Protein AF-A0A350CJS8-F1 (afdb_monomer_lite)

Foldseek 3Di:
DCQVVLVVLCVVCVVPDDLVNLLVCCQPHLQLLVNLVSCVVCVVSQVVNCVRQVCSVVDDSPCSVRSNVSSVVVVVVVVVVVCVVCVVVVVVVVVVVVPPPPPPPDDD

Sequence (108 aa):
MIRRLVEAHYDLNGGAPTEAMVQFWLRECRTSTMLAELLLRFPGSVAAAVPERPWLHSVDVQDQEQIEFLLRAEEDAQRQADREYWRPLKEELEQLRLNRPRGNTSHG

Radius of gyration: 21.53 Å; chains: 1; bounding box: 48×36×66 Å

Secondary structure (DSSP, 8-state):
--HHHHHHHHHHHTTS--HHHHHHHHHH---HHHHHHHHHH-GGGHHHHTTT-GGGGT--TT-HHHHHHHHHHHHHHHHHHHHHHHHHHHHHHH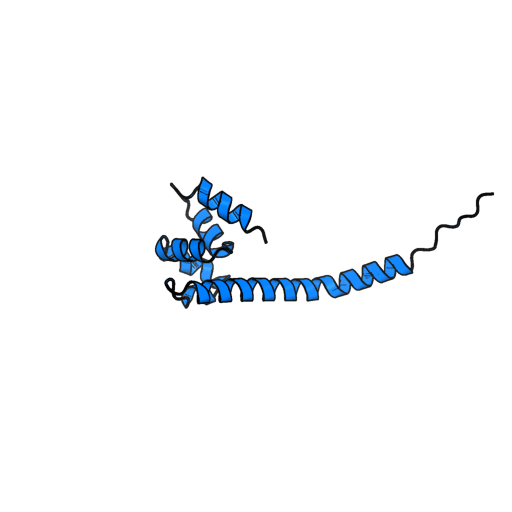HHHHTS--------

Structure (mmCIF, N/CA/C/O backbone):
data_AF-A0A350CJS8-F1
#
_entry.id   AF-A0A350CJS8-F1
#
loop_
_atom_site.group_PDB
_atom_site.id
_atom_site.type_symbol
_atom_site.label_atom_id
_atom_site.label_alt_id
_atom_site.label_comp_id
_atom_site.label_asym_id
_atom_site.label_entity_id
_atom_site.label_seq_id
_atom_site.pdbx_PDB_ins_code
_atom_site.Cartn_x
_atom_site.Cartn_y
_atom_site.Cartn_z
_atom_site.occupancy
_atom_site.B_iso_or_equiv
_atom_site.auth_seq_id
_atom_site.auth_comp_id
_atom_site.auth_asym_id
_atom_site.auth_atom_id
_atom_site.pdbx_PDB_model_num
ATOM 1 N N . MET A 1 1 ? 5.384 5.736 -8.158 1.00 66.56 1 MET A N 1
ATOM 2 C CA . MET A 1 1 ? 4.131 5.315 -7.495 1.00 66.56 1 MET A CA 1
ATOM 3 C C . MET A 1 1 ? 3.222 6.506 -7.255 1.00 66.56 1 MET A C 1
ATOM 5 O O . MET A 1 1 ? 3.712 7.596 -6.982 1.00 66.56 1 MET A O 1
ATOM 9 N N . ILE A 1 2 ? 1.913 6.302 -7.380 1.00 78.69 2 ILE A N 1
ATOM 10 C CA . ILE A 1 2 ? 0.878 7.347 -7.435 1.00 78.69 2 ILE A CA 1
ATOM 11 C C . ILE A 1 2 ? 0.238 7.629 -6.064 1.00 78.69 2 ILE A C 1
ATOM 13 O O . ILE A 1 2 ? -0.977 7.760 -5.968 1.00 78.69 2 ILE A O 1
ATOM 17 N N . ARG A 1 3 ? 1.044 7.759 -4.996 1.00 86.81 3 ARG A N 1
ATOM 18 C CA . ARG A 1 3 ? 0.576 7.982 -3.607 1.00 86.81 3 ARG A CA 1
ATOM 19 C C . ARG A 1 3 ? -0.571 8.997 -3.505 1.00 86.81 3 ARG A C 1
ATOM 21 O O . ARG A 1 3 ? -1.610 8.698 -2.931 1.00 86.81 3 ARG A O 1
ATOM 28 N N . ARG A 1 4 ? -0.404 10.168 -4.130 1.00 88.38 4 ARG A N 1
ATOM 29 C CA . ARG A 1 4 ? -1.403 11.251 -4.101 1.00 88.38 4 ARG A CA 1
ATOM 30 C C . ARG A 1 4 ? -2.730 10.873 -4.760 1.00 88.38 4 ARG A C 1
ATOM 32 O O . ARG A 1 4 ? -3.764 11.390 -4.363 1.00 88.38 4 ARG A O 1
ATOM 39 N N . LEU A 1 5 ? -2.704 9.998 -5.766 1.00 90.88 5 LEU A N 1
ATOM 40 C CA . LEU A 1 5 ? -3.914 9.525 -6.437 1.00 90.88 5 LEU A CA 1
ATOM 41 C C . LEU A 1 5 ? -4.713 8.604 -5.518 1.00 90.88 5 LEU A C 1
ATOM 43 O O . LEU A 1 5 ? -5.932 8.708 -5.467 1.00 90.88 5 LEU A O 1
ATOM 47 N N . VAL A 1 6 ? -4.026 7.736 -4.774 1.00 91.06 6 VAL A N 1
ATOM 48 C CA . VAL A 1 6 ? -4.662 6.822 -3.819 1.00 91.06 6 VAL A CA 1
ATOM 49 C C . VAL A 1 6 ? -5.281 7.598 -2.657 1.00 91.06 6 VAL A C 1
ATOM 51 O O . VAL A 1 6 ? -6.438 7.352 -2.330 1.00 91.06 6 VAL A O 1
ATOM 54 N N . GLU A 1 7 ? -4.552 8.573 -2.104 1.00 91.81 7 GLU A N 1
ATOM 55 C CA . GLU A 1 7 ? -5.055 9.490 -1.067 1.00 91.81 7 GLU A CA 1
ATOM 56 C C . GLU A 1 7 ? -6.306 10.238 -1.556 1.00 91.81 7 GLU A C 1
ATOM 58 O O . GLU A 1 7 ? -7.367 10.131 -0.950 1.00 91.81 7 GLU A O 1
ATOM 63 N N . ALA A 1 8 ? -6.232 10.896 -2.718 1.00 92.06 8 ALA A N 1
ATOM 64 C CA . ALA A 1 8 ? -7.373 11.623 -3.273 1.00 92.06 8 ALA A CA 1
ATOM 65 C C . ALA A 1 8 ? -8.575 10.706 -3.563 1.00 92.06 8 ALA A C 1
ATOM 67 O O . ALA A 1 8 ? -9.722 11.085 -3.335 1.00 92.06 8 ALA A O 1
ATOM 68 N N . HIS A 1 9 ? -8.336 9.487 -4.055 1.00 92.88 9 HIS A N 1
ATOM 69 C CA . HIS A 1 9 ? -9.408 8.524 -4.294 1.00 92.88 9 HIS A CA 1
ATOM 70 C C . HIS A 1 9 ? -10.073 8.076 -2.985 1.00 92.88 9 HIS A C 1
ATOM 72 O O . HIS A 1 9 ? -11.287 7.856 -2.970 1.00 92.88 9 HIS A O 1
ATOM 78 N N . TYR A 1 10 ? -9.301 7.927 -1.906 1.00 92.06 10 TYR A N 1
ATOM 79 C CA . TYR A 1 10 ? -9.829 7.627 -0.576 1.00 92.06 10 TYR A CA 1
ATOM 80 C C . TYR A 1 10 ? -10.675 8.772 -0.035 1.00 92.06 10 TYR A C 1
ATOM 82 O O . TYR A 1 10 ? -11.826 8.542 0.327 1.00 92.06 10 TYR A O 1
ATOM 90 N N . ASP A 1 11 ? -10.167 10.001 -0.088 1.00 91.56 11 ASP A N 1
ATOM 91 C CA . ASP A 1 11 ? -10.886 11.182 0.395 1.00 91.56 11 ASP A CA 1
ATOM 92 C C . ASP A 1 11 ? -12.231 11.371 -0.328 1.00 91.56 11 ASP A C 1
ATOM 94 O O . ASP A 1 11 ? -13.240 11.705 0.291 1.00 91.56 11 ASP A O 1
ATOM 98 N N . LEU A 1 12 ? -12.271 11.100 -1.638 1.00 91.56 12 LEU A N 1
ATOM 99 C CA . LEU A 1 12 ? -13.482 11.241 -2.453 1.00 91.56 12 LEU A CA 1
ATOM 100 C C . LEU A 1 12 ? -14.515 10.122 -2.241 1.00 91.56 12 LEU A C 1
ATOM 102 O O . LEU A 1 12 ? -15.708 10.368 -2.400 1.00 91.56 12 LEU A O 1
ATOM 106 N N . ASN A 1 13 ? -14.087 8.897 -1.914 1.00 91.19 13 ASN A N 1
ATOM 107 C CA . ASN A 1 13 ? -14.969 7.717 -1.893 1.00 91.19 13 ASN A CA 1
ATOM 108 C C . ASN A 1 13 ? -15.086 7.048 -0.510 1.00 91.19 13 ASN A C 1
ATOM 110 O O . ASN A 1 13 ? -15.813 6.065 -0.355 1.00 91.19 13 ASN A O 1
ATOM 114 N N . GLY A 1 14 ? 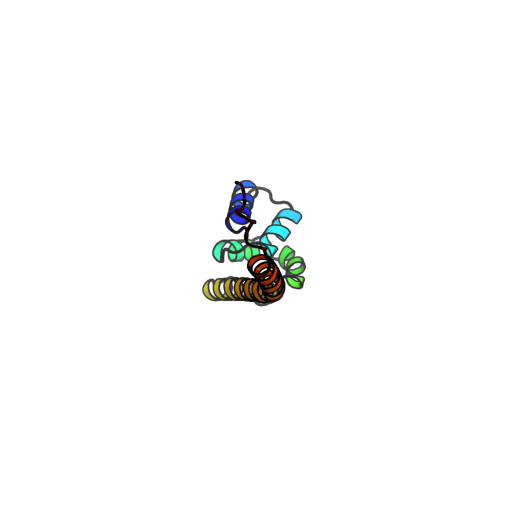-14.406 7.567 0.514 1.00 82.81 14 GLY A N 1
ATOM 115 C CA . GLY A 1 14 ? -14.317 6.963 1.846 1.00 82.81 14 GLY A CA 1
ATOM 116 C C . GLY A 1 14 ? -15.638 6.910 2.621 1.00 82.81 14 GLY A C 1
ATOM 117 O O . GLY A 1 14 ? -15.735 6.173 3.603 1.00 82.81 14 GLY A O 1
ATOM 118 N N . GLY A 1 15 ? -16.667 7.649 2.195 1.00 87.56 15 GLY A N 1
ATOM 119 C CA . GLY A 1 15 ? -17.995 7.636 2.821 1.00 87.56 15 GLY A CA 1
ATOM 120 C C . GLY A 1 15 ? -18.826 6.383 2.515 1.00 87.56 15 GLY A C 1
ATOM 121 O O . GLY A 1 15 ? -19.548 5.909 3.387 1.00 87.56 15 GLY A O 1
ATOM 122 N N . ALA A 1 16 ? -18.702 5.823 1.309 1.00 88.38 16 ALA A N 1
ATOM 123 C CA . ALA A 1 16 ? -19.436 4.631 0.872 1.00 88.38 16 ALA A CA 1
ATOM 124 C C . ALA A 1 16 ? -18.580 3.780 -0.088 1.00 88.38 16 ALA A C 1
ATOM 126 O O . ALA A 1 16 ? -18.864 3.710 -1.286 1.00 88.38 16 ALA A O 1
ATOM 127 N N . PRO A 1 17 ? -17.497 3.162 0.413 1.00 90.88 17 PRO A N 1
ATOM 128 C CA . PRO A 1 17 ? -16.569 2.437 -0.437 1.00 90.88 17 PRO A CA 1
ATOM 129 C C . PRO A 1 17 ? -17.144 1.102 -0.909 1.00 90.88 17 PRO A C 1
ATOM 131 O O . PRO A 1 17 ? -17.787 0.375 -0.153 1.00 90.88 17 PRO A O 1
ATOM 134 N N . THR A 1 18 ? -16.856 0.752 -2.162 1.00 92.19 18 THR A N 1
ATOM 135 C CA . THR A 1 18 ? -17.092 -0.603 -2.678 1.00 92.19 18 THR A CA 1
ATOM 136 C C . THR A 1 18 ? -15.923 -1.520 -2.322 1.00 92.19 18 THR A C 1
ATOM 138 O O . THR A 1 18 ? -14.808 -1.058 -2.078 1.00 92.19 18 THR A O 1
ATOM 141 N N . GLU A 1 19 ? -16.144 -2.833 -2.341 1.00 89.88 19 GLU A N 1
ATOM 142 C CA . GLU A 1 19 ? -15.097 -3.816 -2.036 1.00 89.88 19 GLU A CA 1
ATOM 143 C C . GLU A 1 19 ? -13.867 -3.663 -2.946 1.00 89.88 19 GLU A C 1
ATOM 145 O O . GLU A 1 19 ? -12.735 -3.674 -2.468 1.00 89.88 19 GLU A O 1
ATOM 150 N N . ALA A 1 20 ? -14.078 -3.407 -4.240 1.00 90.44 20 ALA A N 1
ATOM 151 C CA . ALA A 1 20 ? -12.994 -3.159 -5.189 1.00 90.44 20 ALA A CA 1
ATOM 152 C C . ALA A 1 20 ? -12.145 -1.930 -4.813 1.00 90.44 20 ALA A C 1
ATOM 154 O O . ALA A 1 20 ? -10.925 -1.956 -4.967 1.00 90.44 20 ALA A O 1
ATOM 155 N N . MET A 1 21 ? -12.769 -0.870 -4.282 1.00 93.12 21 MET A N 1
ATOM 156 C CA . MET A 1 21 ? -12.052 0.323 -3.818 1.00 93.12 21 MET A CA 1
ATOM 157 C C . MET A 1 21 ? -11.207 0.018 -2.583 1.00 93.12 21 MET A C 1
ATOM 159 O O . MET A 1 21 ? -10.050 0.422 -2.527 1.00 93.12 21 MET A O 1
ATOM 163 N N . VAL A 1 22 ? -11.751 -0.739 -1.626 1.00 92.19 22 VAL A N 1
ATOM 164 C CA . VAL A 1 22 ? -11.014 -1.157 -0.425 1.00 92.19 22 VAL A CA 1
ATOM 165 C C . VAL A 1 22 ? -9.807 -2.012 -0.802 1.00 92.19 22 VAL A C 1
ATOM 167 O O . VAL A 1 22 ? -8.708 -1.757 -0.314 1.00 92.19 22 VAL A O 1
ATOM 170 N N . GLN A 1 23 ? -9.981 -2.975 -1.712 1.00 91.56 23 GLN A N 1
ATOM 171 C CA . GLN A 1 23 ? -8.877 -3.797 -2.213 1.00 91.56 23 GLN A CA 1
ATOM 172 C C . GLN A 1 23 ? -7.809 -2.952 -2.906 1.00 91.56 23 GLN A C 1
ATOM 174 O O . GLN A 1 23 ? -6.618 -3.117 -2.648 1.00 91.56 23 GLN A O 1
ATOM 179 N N . PHE A 1 24 ? -8.227 -2.007 -3.749 1.00 91.38 24 PHE A N 1
ATOM 180 C CA . PHE A 1 24 ? -7.315 -1.067 -4.388 1.00 91.38 24 PHE A CA 1
ATOM 181 C C . PHE A 1 24 ? -6.516 -0.259 -3.355 1.00 91.38 24 PHE A C 1
ATOM 183 O O . PHE A 1 24 ? -5.294 -0.172 -3.458 1.00 91.38 24 PHE A O 1
ATOM 190 N N . TRP A 1 25 ? -7.164 0.271 -2.316 1.00 93.56 25 TRP A N 1
ATOM 191 C CA . TRP A 1 25 ? -6.474 1.021 -1.268 1.00 93.56 25 TRP A CA 1
ATOM 192 C C . TRP A 1 25 ? -5.527 0.151 -0.442 1.00 93.56 25 TRP A C 1
ATOM 194 O O . TRP A 1 25 ? -4.396 0.557 -0.195 1.00 93.56 25 TRP A O 1
ATOM 204 N N . LEU A 1 26 ? -5.931 -1.061 -0.060 1.00 91.88 26 LEU A N 1
ATOM 205 C CA . LEU A 1 26 ? -5.068 -1.988 0.678 1.00 91.88 26 LEU A CA 1
ATOM 206 C C . LEU A 1 26 ? -3.839 -2.423 -0.130 1.00 91.88 26 LEU A C 1
ATOM 208 O O . LEU A 1 26 ? -2.807 -2.728 0.459 1.00 91.88 26 LEU A O 1
ATOM 212 N N . ARG A 1 27 ? -3.905 -2.417 -1.462 1.00 90.12 27 ARG A N 1
ATOM 213 C CA . ARG A 1 27 ? -2.768 -2.739 -2.339 1.00 90.12 27 ARG A CA 1
ATOM 214 C C . ARG A 1 27 ? -1.867 -1.529 -2.598 1.00 90.12 27 ARG A C 1
ATOM 216 O O . ARG A 1 27 ? -0.648 -1.592 -2.431 1.00 90.12 27 ARG A O 1
ATOM 223 N N . GLU A 1 28 ? -2.465 -0.396 -2.943 1.00 91.44 28 GLU A N 1
ATOM 224 C CA . GLU A 1 28 ? -1.739 0.760 -3.478 1.00 91.44 28 GLU A CA 1
ATOM 225 C C . GLU A 1 28 ? -1.448 1.854 -2.439 1.00 91.44 28 GLU A C 1
ATOM 227 O O . GLU A 1 28 ? -0.720 2.804 -2.730 1.00 91.44 28 GLU A O 1
ATOM 232 N N . CYS A 1 29 ? -1.969 1.754 -1.210 1.00 92.38 29 CYS A N 1
ATOM 233 C CA . CYS A 1 29 ? -1.708 2.756 -0.176 1.00 92.38 29 CYS A CA 1
ATOM 234 C C . CYS A 1 29 ? -0.216 2.818 0.186 1.00 92.38 29 CYS A C 1
ATOM 236 O O . CYS A 1 29 ? 0.432 1.800 0.449 1.00 92.38 29 CYS A O 1
ATOM 238 N N . ARG A 1 30 ? 0.321 4.043 0.207 1.00 90.50 30 ARG A N 1
ATOM 239 C CA . ARG A 1 30 ? 1.720 4.367 0.545 1.00 90.50 30 ARG A CA 1
ATOM 240 C C . ARG A 1 30 ? 1.839 5.349 1.711 1.00 90.50 30 ARG A C 1
ATOM 242 O O . ARG A 1 30 ? 2.867 5.998 1.893 1.00 90.50 30 ARG A O 1
ATOM 249 N N . THR A 1 31 ? 0.779 5.451 2.503 1.00 91.25 31 THR A N 1
ATOM 250 C CA . THR A 1 31 ? 0.691 6.347 3.656 1.00 91.25 31 THR A CA 1
ATOM 251 C C . THR A 1 31 ? 0.412 5.505 4.888 1.00 91.25 31 THR A C 1
ATOM 253 O O . THR A 1 31 ? -0.619 4.843 4.955 1.00 91.25 31 THR A O 1
ATOM 256 N N . SER A 1 32 ? 1.341 5.501 5.847 1.00 91.69 32 SER A N 1
ATOM 257 C CA . SER A 1 32 ? 1.284 4.615 7.017 1.00 91.69 32 SER A CA 1
ATOM 258 C C . SER A 1 32 ? 0.016 4.822 7.845 1.00 91.69 32 SER A C 1
ATOM 260 O O . SER A 1 32 ? -0.665 3.851 8.156 1.00 91.69 32 SER A O 1
ATOM 262 N N . THR A 1 33 ? -0.362 6.075 8.106 1.00 91.69 33 THR A N 1
ATOM 263 C CA . THR A 1 33 ? -1.591 6.422 8.843 1.00 91.69 33 THR A CA 1
ATOM 264 C C . THR A 1 33 ? -2.857 5.924 8.148 1.00 91.69 33 THR A C 1
ATOM 266 O O . THR A 1 33 ? -3.696 5.283 8.772 1.00 91.69 33 THR A O 1
ATOM 269 N N . MET A 1 34 ? -2.972 6.161 6.840 1.00 92.06 34 MET A N 1
ATOM 270 C CA . MET A 1 34 ? -4.112 5.713 6.038 1.00 92.06 34 MET A CA 1
ATOM 271 C C . MET A 1 34 ? -4.173 4.184 5.955 1.00 92.06 34 MET A C 1
ATOM 273 O O . MET A 1 34 ? -5.250 3.604 6.022 1.00 92.06 34 MET A O 1
ATOM 277 N N . LEU A 1 35 ? -3.029 3.507 5.814 1.00 92.69 35 LEU A N 1
ATOM 278 C CA . LEU A 1 35 ? -2.995 2.047 5.793 1.00 92.69 35 LEU A CA 1
ATOM 279 C C . LEU A 1 35 ? -3.430 1.463 7.140 1.00 92.69 35 LEU A C 1
ATOM 281 O O . LEU A 1 35 ? -4.233 0.536 7.150 1.00 92.69 35 LEU A O 1
ATOM 285 N N . ALA A 1 36 ? -2.967 2.032 8.255 1.00 92.94 36 ALA A N 1
ATOM 286 C CA . ALA A 1 36 ? -3.408 1.622 9.585 1.00 92.94 36 ALA A CA 1
ATOM 287 C C . ALA A 1 36 ? -4.930 1.781 9.749 1.00 92.94 36 ALA A C 1
ATOM 289 O O . ALA A 1 36 ? -5.613 0.858 10.191 1.00 92.94 36 ALA A O 1
ATOM 290 N N . GLU A 1 37 ? -5.484 2.912 9.304 1.00 92.75 37 GLU A N 1
ATOM 291 C CA . GLU A 1 37 ? -6.930 3.147 9.304 1.00 92.75 37 GLU A CA 1
ATOM 292 C C . GLU A 1 37 ? -7.685 2.102 8.467 1.00 92.75 37 GLU A C 1
ATOM 294 O O . GLU A 1 37 ? -8.680 1.543 8.927 1.00 92.75 37 GLU A O 1
ATOM 299 N N . LEU A 1 38 ? -7.203 1.784 7.263 1.00 92.38 38 LEU A N 1
ATOM 300 C CA . LEU A 1 38 ? -7.817 0.779 6.389 1.00 92.38 38 LEU A CA 1
ATOM 301 C C . LEU A 1 38 ? -7.788 -0.625 6.999 1.00 92.38 38 LEU A C 1
ATOM 303 O O . LEU A 1 38 ? -8.777 -1.351 6.888 1.00 92.38 38 LEU A O 1
ATOM 307 N N . LEU A 1 39 ? -6.687 -0.998 7.656 1.00 91.81 39 LEU A N 1
ATOM 308 C CA . LEU A 1 39 ? -6.549 -2.285 8.341 1.00 91.81 39 LEU A CA 1
ATOM 309 C C . LEU A 1 39 ? -7.531 -2.409 9.517 1.00 91.81 39 LEU A C 1
ATOM 311 O O . LEU A 1 39 ? -8.125 -3.470 9.702 1.00 91.81 39 LEU A O 1
ATOM 315 N N . LEU A 1 40 ? -7.758 -1.322 10.265 1.00 91.38 40 LEU A N 1
ATOM 316 C CA . LEU A 1 40 ? -8.761 -1.280 11.338 1.00 91.38 40 LEU A CA 1
ATOM 317 C C . LEU A 1 40 ? -10.191 -1.295 10.798 1.00 91.38 40 LEU A C 1
ATOM 319 O O . LEU A 1 40 ? -11.066 -1.951 11.361 1.00 91.38 40 LEU A O 1
ATOM 323 N N . ARG A 1 41 ? -10.442 -0.550 9.720 1.00 92.12 41 ARG A N 1
ATOM 324 C CA . ARG A 1 41 ? -11.787 -0.336 9.182 1.00 92.12 41 ARG A CA 1
ATOM 325 C C . ARG A 1 41 ? -12.290 -1.522 8.359 1.00 92.12 41 ARG A C 1
ATOM 327 O O . ARG A 1 41 ? -13.492 -1.780 8.353 1.00 92.12 41 ARG A O 1
ATOM 334 N N . PHE A 1 42 ? -11.395 -2.249 7.689 1.00 91.44 42 PHE A N 1
ATOM 335 C CA . PHE A 1 42 ? -11.737 -3.348 6.780 1.00 91.44 42 PHE A CA 1
ATOM 336 C C . PHE A 1 42 ? -10.892 -4.618 7.011 1.00 91.44 42 PHE A C 1
ATOM 338 O O . PHE A 1 42 ? -10.270 -5.124 6.072 1.00 91.44 42 PHE A O 1
ATOM 345 N N . PRO A 1 43 ? -10.897 -5.208 8.223 1.00 88.81 43 PRO A N 1
ATOM 346 C CA . PRO A 1 43 ? -10.069 -6.378 8.535 1.00 88.81 43 PRO A CA 1
ATOM 347 C C . PRO A 1 43 ? -10.401 -7.600 7.661 1.00 88.81 43 PRO A C 1
ATOM 349 O O . PRO A 1 43 ? -9.511 -8.359 7.284 1.00 88.81 43 PRO A O 1
ATOM 352 N N . GLY A 1 44 ? -11.669 -7.770 7.266 1.00 88.62 44 GLY A N 1
ATOM 353 C CA . GLY A 1 44 ? -12.100 -8.869 6.391 1.00 88.62 44 GLY A CA 1
ATOM 354 C C . GLY A 1 44 ? -11.545 -8.789 4.964 1.00 88.62 44 GLY A C 1
ATOM 355 O O . GLY A 1 44 ? -11.450 -9.805 4.283 1.00 88.62 44 GLY A O 1
ATOM 356 N N . SER A 1 45 ? -11.134 -7.599 4.520 1.00 89.56 45 SER A N 1
ATOM 357 C CA . SER A 1 45 ? -10.602 -7.371 3.175 1.00 89.56 45 SER A CA 1
ATOM 358 C C . SER A 1 45 ? -9.092 -7.613 3.085 1.00 89.56 45 SER A C 1
ATOM 360 O O . SER A 1 45 ? -8.575 -7.772 1.980 1.00 89.56 45 SER A O 1
ATOM 362 N N . VAL A 1 46 ? -8.389 -7.706 4.221 1.00 88.75 46 VAL A N 1
ATOM 363 C CA . VAL A 1 46 ? -6.925 -7.867 4.284 1.00 88.75 46 VAL A CA 1
ATOM 364 C C . VAL A 1 46 ? -6.469 -9.167 3.634 1.00 88.75 46 VAL A C 1
ATOM 366 O O . VAL A 1 46 ? -5.496 -9.161 2.886 1.00 88.75 46 VAL A O 1
ATOM 369 N N . ALA A 1 47 ? -7.197 -10.267 3.846 1.00 87.88 47 ALA A N 1
ATOM 370 C CA . ALA A 1 47 ? -6.835 -11.585 3.321 1.00 87.88 47 ALA A CA 1
ATOM 371 C C . ALA A 1 47 ? -6.656 -11.603 1.792 1.00 87.88 47 ALA A C 1
ATOM 373 O O . ALA A 1 47 ? -5.792 -12.313 1.284 1.00 87.88 47 ALA A O 1
ATOM 374 N N . ALA A 1 48 ? -7.424 -10.790 1.061 1.00 88.12 48 ALA A N 1
ATOM 375 C CA . ALA A 1 48 ? -7.318 -10.685 -0.392 1.00 88.12 48 ALA A CA 1
ATOM 376 C C . ALA A 1 48 ? -6.121 -9.832 -0.861 1.00 88.12 48 ALA A C 1
ATOM 378 O O . ALA A 1 48 ? -5.671 -9.998 -1.991 1.00 88.12 48 ALA A O 1
ATOM 379 N N . ALA A 1 49 ? -5.567 -8.972 0.001 1.00 87.88 49 ALA A N 1
ATOM 380 C CA . ALA A 1 49 ? -4.378 -8.168 -0.290 1.00 87.88 49 ALA A CA 1
ATOM 381 C C . ALA A 1 49 ? -3.057 -8.876 0.085 1.00 87.88 49 ALA A C 1
ATOM 383 O O . ALA A 1 49 ? -2.000 -8.523 -0.440 1.00 87.88 49 ALA A O 1
ATOM 384 N N . VAL A 1 50 ? -3.103 -9.901 0.949 1.00 89.31 50 VAL A N 1
ATOM 385 C CA . VAL A 1 50 ? -1.925 -10.677 1.395 1.00 89.31 50 VAL A CA 1
ATOM 386 C C . VAL A 1 50 ? -1.097 -11.273 0.245 1.00 89.31 50 VAL A C 1
ATOM 388 O O . VAL A 1 50 ? 0.127 -11.194 0.334 1.00 89.31 50 VAL A O 1
ATOM 391 N N . PRO A 1 51 ? -1.675 -11.838 -0.838 1.00 89.06 51 PRO A N 1
ATOM 392 C CA . PRO A 1 51 ? -0.876 -12.403 -1.930 1.00 89.06 51 PRO A CA 1
ATOM 393 C C . PRO A 1 51 ? 0.068 -11.395 -2.595 1.00 89.06 51 PRO A C 1
ATOM 395 O O . PRO A 1 51 ? 1.143 -11.774 -3.050 1.00 89.06 51 PRO A O 1
ATOM 398 N N . GLU A 1 52 ? -0.319 -10.118 -2.640 1.00 86.44 52 GLU A N 1
ATOM 399 C CA . GLU A 1 52 ? 0.506 -9.053 -3.215 1.00 86.44 52 GLU A CA 1
ATOM 400 C C . GLU A 1 52 ? 1.390 -8.365 -2.172 1.00 86.44 52 GLU A C 1
ATOM 402 O O . GLU A 1 52 ? 2.484 -7.906 -2.492 1.00 86.44 52 GLU A O 1
ATOM 407 N N . ARG A 1 53 ? 0.932 -8.304 -0.915 1.00 89.94 53 ARG A N 1
ATOM 408 C CA . ARG A 1 53 ? 1.640 -7.662 0.201 1.00 89.94 53 ARG A CA 1
ATOM 409 C C . ARG A 1 53 ? 1.641 -8.584 1.425 1.00 89.94 53 ARG A C 1
ATOM 411 O O . ARG A 1 53 ? 0.865 -8.371 2.359 1.00 89.94 53 ARG A O 1
ATOM 418 N N . PRO A 1 54 ? 2.519 -9.604 1.458 1.00 88.75 54 PRO A N 1
ATOM 419 C CA . PRO A 1 54 ? 2.480 -10.657 2.478 1.00 88.75 54 PRO A CA 1
ATOM 420 C C . PRO A 1 54 ? 2.608 -10.147 3.915 1.00 88.75 54 PRO A C 1
ATOM 422 O O . PRO A 1 54 ? 2.021 -10.707 4.839 1.00 88.75 54 PRO A O 1
ATOM 425 N N . TRP A 1 55 ? 3.339 -9.047 4.103 1.00 90.44 55 TRP A N 1
ATOM 426 C CA . TRP A 1 55 ? 3.573 -8.441 5.410 1.00 90.44 55 TRP A CA 1
ATOM 427 C C . TRP A 1 55 ? 2.313 -7.830 6.043 1.00 90.44 55 TRP A C 1
ATOM 429 O O . TRP A 1 55 ? 2.298 -7.624 7.254 1.00 90.44 55 TRP A O 1
ATOM 439 N N . LEU A 1 56 ? 1.233 -7.604 5.279 1.00 89.06 56 LEU A N 1
ATOM 440 C CA . LEU A 1 56 ? -0.049 -7.129 5.822 1.00 89.06 56 LEU A CA 1
ATOM 441 C C . LEU A 1 56 ? -0.678 -8.112 6.820 1.00 89.06 56 LEU A C 1
ATOM 443 O O . LEU A 1 56 ? -1.475 -7.695 7.654 1.00 89.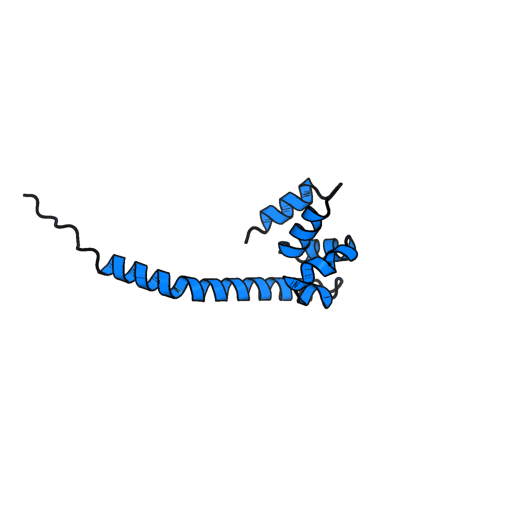06 56 LEU A O 1
ATOM 447 N N . HIS A 1 57 ? -0.341 -9.404 6.753 1.00 86.81 57 HIS A N 1
ATOM 448 C CA . HIS A 1 57 ? -0.869 -10.400 7.690 1.00 86.81 57 HIS A CA 1
ATOM 449 C C . HIS A 1 57 ? -0.229 -10.319 9.085 1.00 86.81 57 HIS A C 1
ATOM 451 O O . HIS A 1 57 ? -0.852 -10.711 10.067 1.00 86.81 57 HIS A O 1
ATOM 457 N N . SER A 1 58 ? 1.012 -9.836 9.173 1.00 86.00 58 SER A N 1
ATOM 458 C CA . SER A 1 58 ? 1.825 -9.869 10.395 1.00 86.00 58 SER A CA 1
ATOM 459 C C . SER A 1 58 ? 2.110 -8.489 10.986 1.00 86.00 58 SER A C 1
ATOM 461 O O . SER A 1 58 ? 2.875 -8.396 11.942 1.00 86.00 58 SER A O 1
ATOM 463 N N . VAL A 1 59 ? 1.575 -7.424 10.389 1.00 89.06 59 VAL A N 1
ATOM 464 C CA . VAL A 1 59 ? 1.853 -6.047 10.806 1.00 89.06 59 VAL A CA 1
ATOM 465 C C . VAL A 1 59 ? 1.025 -5.667 12.030 1.00 89.06 59 VAL A C 1
ATOM 467 O O . VAL A 1 59 ? -0.171 -5.961 12.092 1.00 89.06 59 VAL A O 1
ATOM 470 N N . ASP A 1 60 ? 1.651 -4.995 12.995 1.00 88.50 60 ASP A N 1
ATOM 471 C CA . ASP A 1 60 ? 0.921 -4.386 14.102 1.00 88.50 60 ASP A CA 1
ATOM 472 C C . ASP A 1 60 ? 0.348 -3.042 13.647 1.00 88.50 60 ASP A C 1
ATOM 474 O O . ASP A 1 60 ? 1.068 -2.124 13.258 1.00 88.50 60 ASP A O 1
ATOM 478 N N . VAL A 1 61 ? -0.978 -2.922 13.695 1.00 88.12 61 VAL A N 1
ATOM 479 C CA . VAL A 1 61 ? -1.686 -1.720 13.250 1.00 88.12 61 VAL A CA 1
ATOM 480 C C . VAL A 1 61 ? -1.422 -0.519 14.171 1.00 88.12 61 VAL A C 1
ATOM 482 O O . VAL A 1 61 ? -1.621 0.623 13.758 1.00 88.12 61 VAL A O 1
ATOM 485 N N . GLN A 1 62 ? -0.968 -0.757 15.406 1.00 89.69 62 GLN A N 1
ATOM 486 C CA . GLN A 1 62 ? -0.580 0.296 16.350 1.00 89.69 62 GLN A CA 1
ATOM 487 C C . GLN A 1 62 ? 0.855 0.800 16.124 1.00 89.69 62 GLN A C 1
ATOM 489 O O . GLN A 1 62 ? 1.187 1.903 16.560 1.00 89.69 62 GLN A O 1
ATOM 494 N N . ASP A 1 63 ? 1.701 0.031 15.432 1.00 91.44 63 ASP A N 1
ATOM 495 C CA . ASP A 1 63 ? 3.102 0.377 15.188 1.00 91.44 63 ASP A CA 1
ATOM 496 C C . ASP A 1 63 ? 3.259 1.112 13.848 1.00 91.44 63 ASP A C 1
ATOM 498 O O . ASP A 1 63 ? 3.573 0.552 12.792 1.00 91.44 63 ASP A O 1
ATOM 502 N N . GLN A 1 64 ? 3.015 2.422 13.888 1.00 90.12 64 GLN A N 1
ATOM 503 C CA . GLN A 1 64 ? 3.104 3.272 12.705 1.00 90.12 64 GLN A CA 1
ATOM 504 C C . GLN A 1 64 ? 4.523 3.317 12.108 1.00 90.12 64 GLN A C 1
ATOM 506 O O . GLN A 1 64 ? 4.660 3.427 10.884 1.00 90.12 64 GLN A O 1
ATOM 511 N N . GLU A 1 65 ? 5.566 3.216 12.939 1.00 91.75 65 GLU A N 1
ATOM 512 C CA . GLU A 1 65 ? 6.958 3.195 12.476 1.00 91.75 65 GLU A CA 1
ATOM 513 C C . GLU A 1 65 ? 7.255 1.907 11.705 1.00 91.75 65 GLU A C 1
ATOM 515 O O . GLU A 1 65 ? 7.844 1.959 10.622 1.00 91.75 65 GLU A O 1
ATOM 520 N N . GLN A 1 66 ? 6.782 0.760 12.200 1.00 93.00 66 GLN A N 1
ATOM 521 C CA . GLN A 1 66 ? 6.881 -0.513 11.490 1.00 93.00 66 GLN A CA 1
ATOM 522 C C . GLN A 1 66 ? 6.151 -0.469 10.143 1.00 93.00 66 GLN A C 1
ATOM 524 O O . GLN A 1 66 ? 6.718 -0.886 9.129 1.00 93.00 66 GLN A O 1
ATOM 529 N N . ILE A 1 67 ? 4.923 0.061 10.097 1.00 92.81 67 ILE A N 1
ATOM 530 C CA . ILE A 1 67 ? 4.173 0.197 8.838 1.00 92.81 67 ILE A CA 1
ATOM 531 C C . ILE A 1 67 ? 4.951 1.066 7.843 1.00 92.81 67 ILE A C 1
ATOM 533 O O . ILE A 1 67 ? 5.056 0.725 6.664 1.00 92.81 67 ILE A O 1
ATOM 537 N N . GLU A 1 68 ? 5.510 2.188 8.298 1.00 93.12 68 GLU A N 1
ATOM 538 C CA . GLU A 1 68 ? 6.298 3.073 7.442 1.00 93.12 68 GLU A CA 1
ATOM 539 C C . GLU A 1 68 ? 7.587 2.408 6.943 1.00 93.12 68 GLU A C 1
ATOM 541 O O . GLU A 1 68 ? 7.926 2.534 5.763 1.00 93.12 68 GLU A O 1
ATOM 546 N N . PHE A 1 69 ? 8.277 1.661 7.802 1.00 93.25 69 PHE A N 1
ATOM 547 C CA . PHE A 1 69 ? 9.452 0.885 7.421 1.00 93.25 69 PHE A CA 1
ATOM 548 C C . PHE A 1 69 ? 9.123 -0.148 6.335 1.00 93.25 69 PHE A C 1
ATOM 550 O O . PHE A 1 69 ? 9.812 -0.206 5.315 1.00 93.25 69 PHE A O 1
ATOM 557 N N . LEU A 1 70 ? 8.045 -0.918 6.510 1.00 92.62 70 LEU A N 1
ATOM 558 C CA . LEU A 1 70 ? 7.609 -1.934 5.545 1.00 92.62 70 LEU A CA 1
ATOM 559 C C . LEU A 1 70 ? 7.202 -1.314 4.204 1.00 92.62 70 LEU A C 1
ATOM 561 O O . LEU A 1 70 ? 7.580 -1.822 3.148 1.00 92.62 70 LEU A O 1
ATOM 565 N N . LEU A 1 71 ? 6.496 -0.179 4.237 1.00 92.31 71 LEU A N 1
ATOM 566 C CA . LEU A 1 71 ? 6.159 0.591 3.039 1.00 92.31 71 LEU A CA 1
ATOM 567 C C . LEU A 1 71 ? 7.407 1.040 2.274 1.00 92.31 71 LEU A C 1
ATOM 569 O O . LEU A 1 71 ? 7.476 0.869 1.058 1.00 92.31 71 LEU A O 1
ATOM 573 N N . ARG A 1 72 ? 8.404 1.588 2.976 1.00 91.44 72 ARG A N 1
ATOM 574 C CA . ARG A 1 72 ? 9.662 2.031 2.356 1.00 91.44 72 ARG A CA 1
ATOM 57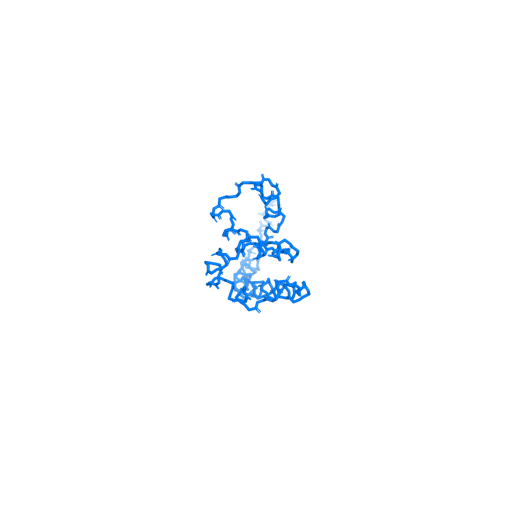5 C C . ARG A 1 72 ? 10.453 0.860 1.779 1.00 91.44 72 ARG A C 1
ATOM 577 O O . ARG A 1 72 ? 10.929 0.963 0.653 1.00 91.44 72 ARG A O 1
ATOM 584 N N . ALA A 1 73 ? 10.548 -0.250 2.509 1.00 91.94 73 ALA A N 1
ATOM 585 C CA . ALA A 1 73 ? 11.238 -1.450 2.045 1.00 91.94 73 ALA A CA 1
ATOM 586 C C . ALA A 1 73 ? 10.613 -2.008 0.753 1.00 91.94 73 ALA A C 1
ATOM 588 O O . ALA A 1 73 ? 11.335 -2.388 -0.169 1.00 91.94 73 ALA A O 1
ATOM 589 N N . GLU A 1 74 ? 9.280 -2.007 0.656 1.00 90.50 74 GLU A N 1
ATOM 590 C CA . GLU A 1 74 ? 8.555 -2.419 -0.550 1.00 90.50 74 GLU A CA 1
ATOM 591 C C . GLU A 1 74 ? 8.855 -1.490 -1.738 1.00 90.50 74 GLU A C 1
ATOM 593 O O . GLU A 1 74 ? 9.191 -1.959 -2.829 1.00 90.50 74 GLU A O 1
ATOM 598 N N . GLU A 1 75 ? 8.799 -0.172 -1.527 1.00 90.75 75 GLU A N 1
ATOM 599 C CA . GLU A 1 75 ? 9.134 0.804 -2.568 1.00 90.75 75 GLU A CA 1
ATOM 600 C C . GLU A 1 75 ? 10.591 0.680 -3.030 1.00 90.75 75 GLU A C 1
ATOM 602 O O . GLU A 1 75 ? 10.878 0.791 -4.223 1.00 90.75 75 GLU A O 1
ATOM 607 N N . ASP A 1 76 ? 11.525 0.450 -2.110 1.00 91.25 76 ASP A N 1
ATOM 608 C CA . ASP A 1 76 ? 12.942 0.324 -2.438 1.00 91.25 76 ASP A CA 1
ATOM 609 C C . ASP A 1 76 ? 13.244 -0.956 -3.215 1.00 91.25 76 ASP A C 1
ATOM 611 O O . ASP A 1 76 ? 14.024 -0.910 -4.171 1.00 91.25 76 ASP A O 1
ATOM 615 N N . ALA A 1 77 ? 12.580 -2.066 -2.878 1.00 90.62 77 ALA A N 1
ATOM 616 C CA . ALA A 1 77 ? 12.659 -3.309 -3.638 1.00 90.62 77 ALA A CA 1
ATOM 617 C C . ALA A 1 77 ? 12.141 -3.123 -5.073 1.00 90.62 77 ALA A C 1
ATOM 619 O O . ALA A 1 77 ? 12.807 -3.527 -6.027 1.00 90.62 77 ALA A O 1
ATOM 620 N N . GLN A 1 78 ? 11.005 -2.440 -5.246 1.00 89.00 78 GLN A N 1
ATOM 621 C CA . GLN A 1 78 ? 10.464 -2.129 -6.573 1.00 89.00 78 GLN A CA 1
ATOM 622 C C . GLN A 1 78 ? 11.393 -1.206 -7.363 1.00 89.00 78 GLN A C 1
ATOM 624 O O . GLN A 1 78 ? 11.709 -1.487 -8.515 1.00 89.00 78 GLN A O 1
ATOM 629 N N . ARG A 1 79 ? 11.914 -0.144 -6.734 1.00 90.19 79 ARG A N 1
ATOM 630 C CA . ARG A 1 79 ? 12.897 0.747 -7.369 1.00 90.19 79 ARG A CA 1
ATOM 631 C C . ARG A 1 79 ? 14.168 -0.003 -7.763 1.00 90.19 79 ARG A C 1
ATOM 633 O O . ARG A 1 79 ? 14.786 0.355 -8.762 1.00 90.19 79 ARG A O 1
ATOM 640 N N . GLN A 1 80 ? 14.600 -0.987 -6.976 1.00 92.56 80 GLN A N 1
ATOM 641 C CA . GLN A 1 80 ? 15.765 -1.807 -7.299 1.00 92.56 80 GLN A CA 1
ATOM 642 C C . GLN A 1 80 ? 15.492 -2.714 -8.501 1.00 92.56 80 GLN A C 1
ATOM 644 O O . GLN A 1 80 ? 16.290 -2.704 -9.437 1.00 92.56 80 GLN A O 1
ATOM 649 N N . ALA A 1 81 ? 14.356 -3.413 -8.518 1.00 90.69 81 ALA A N 1
ATOM 650 C CA . ALA A 1 81 ? 13.937 -4.229 -9.655 1.00 90.69 81 ALA A CA 1
ATOM 651 C C . ALA A 1 81 ? 13.792 -3.387 -10.933 1.00 90.69 81 ALA A C 1
ATOM 653 O O . ALA A 1 81 ? 14.287 -3.773 -11.991 1.00 90.69 81 ALA A O 1
ATOM 654 N N . ASP A 1 82 ? 13.216 -2.185 -10.826 1.00 90.94 82 ASP A N 1
ATOM 655 C CA . ASP A 1 82 ? 13.159 -1.227 -11.928 1.00 90.94 82 ASP A CA 1
ATOM 656 C C . ASP A 1 82 ? 14.571 -0.848 -12.389 1.00 90.94 82 ASP A C 1
ATOM 658 O O . ASP A 1 82 ? 14.885 -0.917 -13.573 1.00 90.94 82 ASP A O 1
ATOM 662 N N . ARG A 1 83 ? 15.480 -0.479 -11.480 1.00 90.38 83 ARG A N 1
ATOM 663 C CA . ARG A 1 83 ? 16.864 -0.154 -11.867 1.00 90.38 83 ARG A CA 1
ATOM 664 C C . ARG A 1 83 ? 17.523 -1.295 -12.638 1.00 90.38 83 ARG A C 1
ATOM 666 O O . ARG A 1 83 ? 18.185 -1.026 -13.637 1.00 90.38 83 ARG A O 1
ATOM 673 N N . GLU A 1 84 ? 17.341 -2.532 -12.193 1.00 93.25 84 GLU A N 1
ATOM 674 C CA . GLU A 1 84 ? 17.897 -3.721 -12.840 1.00 93.25 84 GLU A CA 1
ATOM 675 C C . GLU A 1 84 ? 17.281 -3.972 -14.216 1.00 93.25 84 GLU A C 1
ATOM 677 O O . GLU A 1 84 ? 18.020 -4.190 -15.176 1.00 93.25 84 GLU A O 1
ATOM 682 N N . TYR A 1 85 ? 15.956 -3.861 -14.330 1.00 91.94 85 TYR A N 1
ATOM 683 C CA . TYR A 1 85 ? 15.229 -4.005 -15.589 1.00 91.94 85 TYR A CA 1
ATOM 684 C C . TYR A 1 85 ? 15.624 -2.931 -16.612 1.00 91.94 85 TYR A C 1
ATOM 686 O O . TYR A 1 85 ? 15.848 -3.219 -17.786 1.00 91.94 85 TYR A O 1
ATOM 694 N N . TRP A 1 86 ? 15.750 -1.678 -16.169 1.00 91.88 86 TRP A N 1
ATOM 695 C CA . TRP A 1 86 ? 16.038 -0.536 -17.037 1.00 91.88 86 TRP A CA 1
ATOM 696 C C . TRP A 1 86 ? 17.529 -0.370 -17.366 1.00 91.88 86 TRP A C 1
ATOM 698 O O . TRP A 1 86 ? 17.859 0.370 -18.295 1.00 91.88 86 TRP A O 1
ATOM 708 N N . ARG A 1 87 ? 18.439 -1.019 -16.628 1.00 92.06 87 ARG A N 1
ATOM 709 C CA . ARG A 1 87 ? 19.891 -0.954 -16.867 1.00 92.06 87 ARG A CA 1
ATOM 710 C C . ARG A 1 87 ? 20.293 -1.371 -18.293 1.00 92.06 87 ARG A C 1
ATOM 712 O O . ARG A 1 87 ? 20.891 -0.529 -18.961 1.00 92.06 87 ARG A O 1
ATOM 719 N N . PRO A 1 88 ? 19.947 -2.573 -18.800 1.00 91.69 88 PRO A N 1
ATOM 720 C CA . PRO A 1 88 ? 20.354 -2.984 -20.148 1.00 91.69 88 PRO A CA 1
ATOM 721 C C . PRO A 1 88 ? 19.785 -2.063 -21.233 1.00 91.69 88 PRO A C 1
ATOM 723 O O . PRO A 1 88 ? 20.496 -1.655 -22.144 1.00 91.69 88 PRO A O 1
ATOM 726 N N . LEU A 1 89 ? 18.527 -1.635 -21.092 1.00 89.31 89 LEU A N 1
ATOM 727 C CA . LEU A 1 89 ? 17.892 -0.737 -22.057 1.00 89.31 89 LEU A CA 1
ATOM 728 C C . LEU A 1 89 ? 18.595 0.630 -22.130 1.00 89.31 89 LEU A C 1
ATOM 730 O O . LEU A 1 89 ? 18.731 1.212 -23.206 1.00 89.31 89 LEU A O 1
ATOM 734 N N . LYS A 1 90 ? 19.053 1.161 -20.990 1.00 88.50 90 LYS A N 1
ATOM 735 C CA . LYS A 1 90 ? 19.829 2.410 -20.958 1.00 88.50 90 LYS A CA 1
ATOM 736 C C . LYS A 1 90 ? 21.180 2.256 -21.649 1.00 88.50 90 LYS A C 1
ATOM 738 O O . LYS A 1 90 ? 21.561 3.164 -22.383 1.00 88.50 90 LYS A O 1
ATOM 743 N N . GLU A 1 91 ? 21.860 1.130 -21.445 1.00 88.56 91 GLU A N 1
ATOM 744 C CA . GLU A 1 91 ? 23.129 0.825 -22.115 1.00 88.56 91 GLU A CA 1
ATOM 745 C C . GLU A 1 91 ? 22.941 0.755 -23.639 1.00 88.56 91 GLU A C 1
ATOM 747 O O . GLU A 1 91 ? 23.686 1.397 -24.377 1.00 88.56 91 GLU A O 1
ATOM 752 N N . GLU A 1 92 ? 21.896 0.080 -24.126 1.00 89.25 92 GLU A N 1
ATOM 753 C CA . GLU A 1 92 ? 21.569 0.022 -25.560 1.00 89.25 92 GLU A CA 1
ATOM 754 C C . GLU A 1 92 ? 21.282 1.411 -26.156 1.00 89.25 92 GLU A C 1
ATOM 756 O O . GLU A 1 92 ? 21.807 1.769 -27.215 1.00 89.25 92 GLU A O 1
ATOM 761 N N . LEU A 1 93 ? 20.491 2.237 -25.464 1.00 89.75 93 LEU A N 1
ATOM 762 C CA . LEU A 1 93 ? 20.201 3.609 -25.894 1.00 89.75 93 LEU A CA 1
ATOM 763 C C . LEU A 1 93 ? 21.454 4.495 -25.910 1.00 89.75 93 LEU A C 1
ATOM 7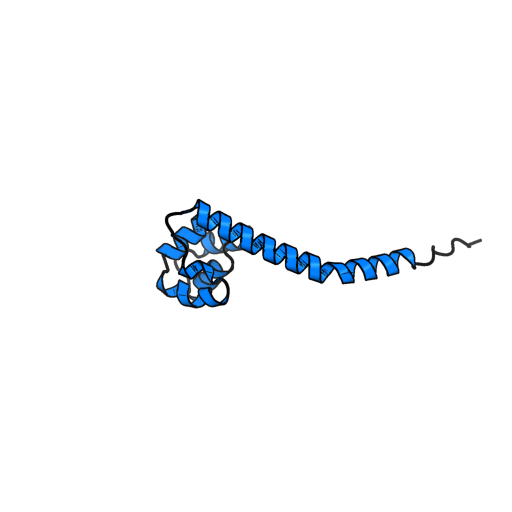65 O O . LEU A 1 93 ? 21.581 5.377 -26.766 1.00 89.75 93 LEU A O 1
ATOM 769 N N . GLU A 1 94 ? 22.380 4.280 -24.978 1.00 89.12 94 GLU A N 1
ATOM 770 C CA . GLU A 1 94 ? 23.663 4.974 -24.948 1.00 89.12 94 GLU A CA 1
ATOM 771 C C . GLU A 1 94 ? 24.555 4.560 -26.124 1.00 89.12 94 GLU A C 1
ATOM 773 O O . GLU A 1 94 ? 25.105 5.434 -26.800 1.00 89.12 94 GLU A O 1
ATOM 778 N N . GLN A 1 95 ? 24.602 3.269 -26.468 1.00 86.31 95 GLN A N 1
ATOM 779 C CA . GLN A 1 95 ? 25.300 2.802 -27.671 1.00 86.31 95 GLN A CA 1
ATOM 780 C C . GLN A 1 95 ? 24.724 3.434 -28.942 1.00 86.31 95 GLN A C 1
ATOM 782 O O . GLN A 1 95 ? 25.477 3.920 -29.784 1.00 86.31 95 GLN A O 1
ATOM 787 N N . LEU A 1 96 ? 23.398 3.527 -29.070 1.00 84.69 96 LEU A N 1
ATOM 788 C CA . LEU A 1 96 ? 22.762 4.197 -30.211 1.00 84.69 96 LEU A CA 1
ATOM 789 C C . LEU A 1 96 ? 23.077 5.700 -30.275 1.00 84.69 96 LEU A C 1
ATOM 791 O O . LEU A 1 96 ? 23.228 6.254 -31.365 1.00 84.69 96 LEU A O 1
ATOM 795 N N . ARG A 1 97 ? 23.196 6.376 -29.124 1.00 82.31 97 ARG A N 1
ATOM 796 C CA . ARG A 1 97 ? 23.610 7.789 -29.057 1.00 82.31 97 ARG A CA 1
ATOM 797 C C . ARG A 1 97 ? 25.054 7.987 -29.504 1.00 82.31 97 ARG A C 1
ATOM 799 O O . ARG A 1 97 ? 25.318 8.931 -30.246 1.00 82.31 97 ARG A O 1
ATOM 806 N N . LEU A 1 98 ? 25.963 7.119 -29.066 1.00 80.44 98 LEU A N 1
ATOM 807 C CA . LEU A 1 98 ? 27.384 7.171 -29.419 1.00 80.44 98 LEU A CA 1
ATOM 808 C C . LEU A 1 98 ? 27.621 6.817 -30.888 1.00 80.44 98 LEU A C 1
ATOM 810 O O . LEU A 1 98 ? 28.453 7.435 -31.547 1.00 80.44 98 LEU A O 1
ATOM 814 N N . ASN A 1 99 ? 26.847 5.866 -31.409 1.00 75.88 99 ASN A N 1
ATOM 815 C CA . ASN A 1 99 ? 26.944 5.402 -32.787 1.00 75.88 99 ASN A CA 1
ATOM 816 C C . ASN A 1 99 ? 26.108 6.244 -33.763 1.00 75.88 99 ASN A C 1
ATOM 818 O O . ASN A 1 99 ? 26.010 5.919 -34.947 1.00 75.88 99 ASN A O 1
ATOM 822 N N . ARG A 1 100 ? 25.495 7.338 -33.287 1.00 72.19 100 ARG A N 1
ATOM 823 C CA . ARG A 1 100 ? 24.812 8.287 -34.160 1.00 72.19 100 ARG A CA 1
ATOM 824 C C . 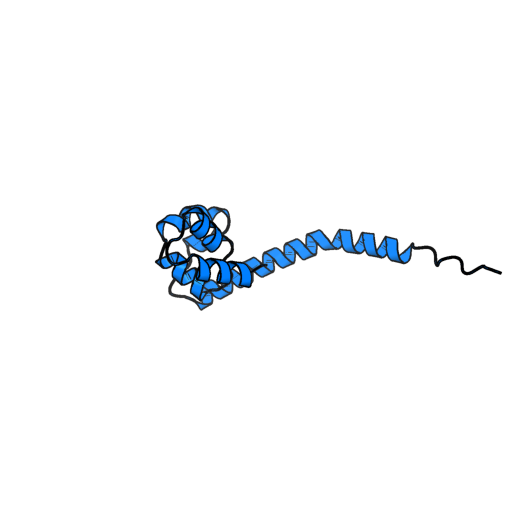ARG A 1 100 ? 25.881 8.993 -34.998 1.00 72.19 100 ARG A C 1
ATOM 826 O O . ARG A 1 100 ? 26.684 9.736 -34.426 1.00 72.19 100 ARG A O 1
ATOM 833 N N . PRO A 1 101 ? 25.907 8.813 -36.332 1.00 64.94 101 PRO A N 1
ATOM 834 C CA . PRO A 1 101 ? 26.837 9.554 -37.163 1.00 64.94 101 PRO A CA 1
ATOM 835 C C . PRO A 1 101 ? 26.578 11.039 -36.922 1.00 64.94 101 PRO A C 1
ATOM 837 O O . PRO A 1 101 ? 25.433 11.498 -36.998 1.00 64.94 101 PRO A O 1
ATOM 840 N N . ARG A 1 102 ? 27.636 11.782 -36.572 1.00 63.22 102 ARG A N 1
ATOM 841 C CA . ARG A 1 102 ? 27.586 13.244 -36.557 1.00 63.22 102 ARG A CA 1
ATOM 842 C C . ARG A 1 102 ? 27.051 13.652 -37.920 1.00 63.22 102 ARG A C 1
ATOM 844 O O . ARG A 1 102 ? 27.673 13.336 -38.931 1.00 63.22 102 ARG A O 1
ATOM 851 N N . GLY A 1 103 ? 25.859 14.247 -37.926 1.00 58.41 103 GLY A N 1
ATOM 852 C CA . GLY A 1 103 ? 25.208 14.704 -39.141 1.00 58.41 103 GLY A CA 1
ATOM 853 C C . GLY A 1 103 ? 26.226 15.459 -39.979 1.00 58.41 103 GLY A C 1
ATOM 854 O O . GLY A 1 103 ? 26.869 16.385 -39.492 1.00 58.41 103 GLY A O 1
ATOM 855 N N . ASN A 1 104 ? 26.407 14.969 -41.196 1.00 58.12 104 ASN A N 1
ATOM 856 C CA . ASN A 1 104 ? 27.321 15.463 -42.200 1.00 58.12 104 ASN A CA 1
ATOM 857 C C . ASN A 1 104 ? 27.003 16.945 -42.479 1.00 58.12 104 ASN A C 1
ATOM 859 O O . ASN A 1 104 ? 26.160 17.256 -43.318 1.00 58.12 104 ASN A O 1
ATOM 863 N N . THR A 1 105 ? 27.628 17.879 -41.756 1.00 54.38 105 THR A N 1
ATOM 864 C CA . THR A 1 105 ? 27.668 19.296 -42.139 1.00 54.38 105 THR A CA 1
ATOM 865 C C . THR A 1 105 ? 28.635 19.423 -43.308 1.00 54.38 105 THR A C 1
ATOM 867 O O . THR A 1 105 ? 29.810 19.738 -43.153 1.00 54.38 105 THR A O 1
ATOM 870 N N . SER A 1 106 ? 28.139 19.083 -44.490 1.00 52.72 106 SER A N 1
ATOM 871 C CA . SER A 1 106 ? 28.735 19.399 -45.785 1.00 52.72 106 SER A CA 1
ATOM 872 C C . SER A 1 106 ? 27.599 19.805 -46.717 1.00 52.72 106 SER A C 1
ATOM 874 O O . SER A 1 106 ? 27.037 18.988 -47.434 1.00 52.72 106 SER A O 1
ATOM 876 N N . HIS A 1 107 ? 27.190 21.061 -46.584 1.00 51.94 107 HIS A N 1
ATOM 877 C CA . HIS A 1 107 ? 26.580 21.914 -47.607 1.00 51.94 107 HIS A CA 1
ATOM 878 C C . HIS A 1 107 ? 27.340 23.229 -47.377 1.00 51.94 107 HIS A C 1
ATOM 880 O O . HIS A 1 107 ? 27.227 23.786 -46.290 1.00 51.94 107 HIS A O 1
ATOM 886 N N . GLY A 1 108 ? 28.311 23.629 -48.185 1.00 47.16 108 GLY A N 1
ATOM 887 C CA . GLY A 1 108 ? 28.268 23.867 -49.622 1.00 47.16 108 GLY A CA 1
ATOM 888 C C . GLY A 1 108 ? 28.870 25.256 -49.791 1.00 47.16 108 GLY A C 1
ATOM 889 O O . GLY A 1 108 ? 28.368 26.161 -49.091 1.00 47.16 108 GLY A O 1
#

pLDDT: mean 87.12, std 9.7, range [47.16, 93.56]